Protein AF-A0A1J5JLY5-F1 (afdb_monomer_lite)

Radius of gyration: 13.02 Å; chains: 1; bounding box: 32×27×28 Å

Sequence (67 aa):
MVESSYEQQRVRQKISTLTPRERKVLEMRYGLWHGLRRTQRDIARKMGISRSYVSRIEKPAHIHTTS

Foldseek 3Di:
DPPVPVVVVQLVVLVVPDDPLLVVLVCCQCVVPNVHHDDLVVSCVVSVHDSVVSVVSVVSNPPPPDD

pLDDT: mean 72.14, std 14.56, range [37.31, 89.06]

InterPro domains:
  IPR000943 RNA polymerase sigma-70 [PR00046] (18-30)
  IPR000943 RNA polymerase sigma-70 [PR00046] (39-54)
  IPR001387 Cro/C1-type, helix-turn-helix domain [PS50943] (39-59)
  IPR007630 RNA polymerase sigma-70 region 4 [PF04545] (15-61)
  IPR013324 RNA polymerase sigma factor, region 3/4-like [SSF88659] (2-62)
  IPR036388 Winged helix-like DNA-binding domain superfamily [G3DSA:1.10.10.10] (1-64)
  IPR050239 Sigma-70 factor family, RNA polymerase initiation factors [PTHR30603] (2-62)

Secondary structure (DSSP, 8-state):
--HHHHHHHHHHHHHHHS-HHHHHHHHHHHTTTTS-PPPHHHHHHHHT--HHHHHHHHTTTT-----

Structure (mmCIF, N/CA/C/O backbone):
data_AF-A0A1J5JLY5-F1
#
_entry.id   AF-A0A1J5JLY5-F1
#
loop_
_atom_site.group_PDB
_atom_site.id
_atom_site.type_symbol
_atom_site.label_atom_id
_atom_site.label_alt_id
_atom_site.label_comp_id
_atom_site.label_asym_id
_atom_site.label_entity_id
_atom_site.label_seq_id
_atom_site.pdbx_PDB_ins_code
_atom_site.Cartn_x
_atom_site.Cartn_y
_atom_site.Cartn_z
_atom_site.occupancy
_atom_site.B_iso_or_equiv
_atom_site.auth_seq_id
_atom_site.auth_comp_id
_atom_site.auth_asym_id
_atom_site.auth_atom_id
_atom_site.pdbx_PDB_model_num
ATOM 1 N N . MET A 1 1 ? 18.844 15.285 13.618 1.00 45.47 1 MET A N 1
ATOM 2 C CA . MET A 1 1 ? 17.948 15.002 12.476 1.00 45.47 1 MET A CA 1
ATOM 3 C C . MET A 1 1 ? 17.080 13.800 12.848 1.00 45.47 1 MET A C 1
ATOM 5 O O . MET A 1 1 ? 17.447 12.664 12.587 1.00 45.47 1 MET A O 1
ATOM 9 N N . VAL A 1 2 ? 15.991 14.046 13.584 1.00 50.97 2 VAL A N 1
ATOM 10 C CA . VAL A 1 2 ? 15.099 13.024 14.187 1.00 50.97 2 VAL A CA 1
ATOM 11 C C . VAL A 1 2 ? 13.922 12.710 13.240 1.00 50.97 2 VAL A C 1
ATOM 13 O O . VAL A 1 2 ? 12.860 12.274 13.654 1.00 50.97 2 VAL A O 1
ATOM 16 N N . GLU A 1 3 ? 14.093 12.948 11.938 1.00 52.56 3 GLU A N 1
ATOM 17 C CA . GLU A 1 3 ? 13.031 12.777 10.934 1.00 52.56 3 GLU A CA 1
ATOM 18 C C . GLU A 1 3 ? 12.821 11.293 10.570 1.00 52.56 3 GLU A C 1
ATOM 20 O O . GLU A 1 3 ? 11.713 10.841 10.293 1.00 52.56 3 GLU A O 1
ATOM 25 N N . SER A 1 4 ? 13.899 10.502 10.602 1.00 53.94 4 SER A N 1
ATOM 26 C CA . SER A 1 4 ? 13.914 9.139 10.049 1.00 53.94 4 SER A CA 1
ATOM 27 C C . SER A 1 4 ? 13.113 8.130 10.885 1.00 53.94 4 SER A C 1
ATOM 29 O O . SER A 1 4 ? 12.481 7.227 10.339 1.00 53.94 4 SER A O 1
ATOM 31 N N . SER A 1 5 ? 13.083 8.282 12.212 1.00 55.56 5 SER A N 1
ATOM 32 C CA . SER A 1 5 ? 12.378 7.352 13.106 1.00 55.56 5 SER A CA 1
ATOM 33 C C . SER A 1 5 ? 10.866 7.594 13.142 1.00 55.56 5 SER A C 1
ATOM 35 O O . SER A 1 5 ? 10.091 6.635 13.149 1.00 55.56 5 SER A O 1
ATOM 37 N N . TYR A 1 6 ? 10.437 8.858 13.104 1.00 58.38 6 TYR A N 1
ATOM 38 C CA . TYR A 1 6 ? 9.019 9.226 13.134 1.00 58.38 6 TYR A CA 1
ATOM 39 C C . TYR A 1 6 ? 8.296 8.820 11.847 1.00 58.38 6 TYR A C 1
ATOM 41 O O . TYR A 1 6 ? 7.217 8.221 11.896 1.00 58.38 6 TYR A O 1
ATOM 49 N N . GLU A 1 7 ? 8.916 9.062 10.692 1.00 58.19 7 GLU A N 1
ATOM 50 C CA . GLU A 1 7 ? 8.344 8.674 9.402 1.00 58.19 7 GLU A CA 1
ATOM 51 C C . GLU A 1 7 ? 8.232 7.151 9.269 1.00 58.19 7 GLU A C 1
ATOM 53 O O . GLU A 1 7 ? 7.189 6.634 8.857 1.00 58.19 7 GLU A O 1
ATOM 58 N N . GLN A 1 8 ? 9.239 6.402 9.728 1.00 57.47 8 GLN A N 1
ATOM 59 C CA . GLN A 1 8 ? 9.163 4.940 9.746 1.00 57.47 8 GLN A CA 1
ATOM 60 C C . GLN A 1 8 ? 8.056 4.411 10.662 1.00 57.47 8 GLN A C 1
ATOM 62 O O . GLN A 1 8 ? 7.363 3.455 10.298 1.00 57.47 8 GLN A O 1
ATOM 67 N N . GLN A 1 9 ? 7.843 5.025 11.828 1.00 64.19 9 GLN A N 1
ATOM 68 C CA . GLN A 1 9 ? 6.786 4.600 12.743 1.00 64.19 9 GLN A CA 1
ATOM 69 C C . GLN A 1 9 ? 5.390 4.891 12.183 1.00 64.19 9 GLN A C 1
ATOM 71 O O . GLN A 1 9 ? 4.505 4.037 12.269 1.00 64.19 9 GLN A O 1
ATOM 76 N N . ARG A 1 10 ? 5.202 6.037 11.521 1.00 64.12 10 ARG A N 1
ATOM 77 C CA . ARG A 1 10 ? 3.943 6.385 10.842 1.00 64.12 10 ARG A CA 1
ATOM 78 C C . ARG A 1 10 ? 3.633 5.440 9.688 1.00 64.12 10 ARG A C 1
ATOM 80 O O . ARG A 1 10 ? 2.488 5.007 9.545 1.00 64.12 10 ARG A O 1
ATOM 87 N N . VAL A 1 11 ? 4.637 5.089 8.885 1.00 62.03 11 VAL A N 1
ATOM 88 C CA . VAL A 1 11 ? 4.487 4.117 7.792 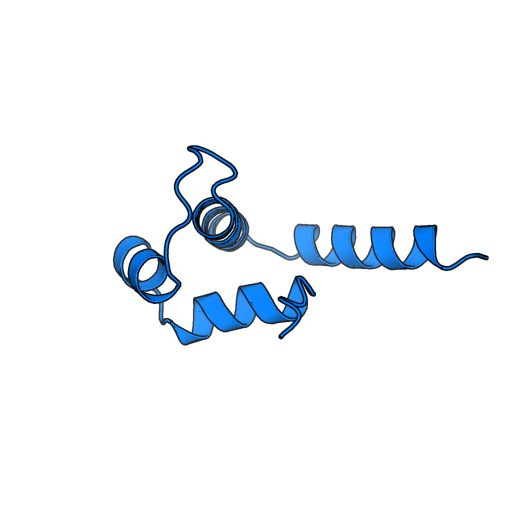1.00 62.03 11 VAL A CA 1
ATOM 89 C C . VAL A 1 11 ? 4.145 2.735 8.347 1.00 62.03 11 VAL A C 1
ATOM 91 O O . VAL A 1 11 ? 3.197 2.108 7.874 1.00 62.03 11 VAL A O 1
ATOM 94 N N . ARG A 1 12 ? 4.835 2.275 9.399 1.00 63.75 12 ARG A N 1
ATOM 95 C CA . ARG A 1 12 ? 4.540 0.985 10.044 1.00 63.75 12 ARG A CA 1
ATOM 96 C C . ARG A 1 12 ? 3.146 0.935 10.663 1.00 63.75 12 ARG A C 1
ATOM 98 O O . ARG A 1 12 ? 2.450 -0.056 10.460 1.00 63.75 12 ARG A O 1
ATOM 105 N N . GLN A 1 13 ? 2.703 1.987 11.354 1.00 67.00 13 GLN A N 1
ATOM 106 C CA . GLN A 1 13 ? 1.345 2.033 11.900 1.00 67.00 13 GLN A CA 1
ATOM 107 C C . GLN A 1 13 ? 0.289 2.041 10.796 1.00 67.00 13 GLN A C 1
ATOM 109 O O . GLN A 1 13 ? -0.664 1.269 10.865 1.00 67.00 13 GLN A O 1
ATOM 114 N N . LYS A 1 14 ? 0.495 2.797 9.714 1.00 65.81 14 LYS A N 1
ATOM 115 C CA . LYS A 1 14 ? -0.409 2.760 8.557 1.00 65.81 14 LYS A CA 1
ATOM 116 C C . LYS A 1 14 ? -0.468 1.377 7.919 1.00 65.81 14 LYS A C 1
ATO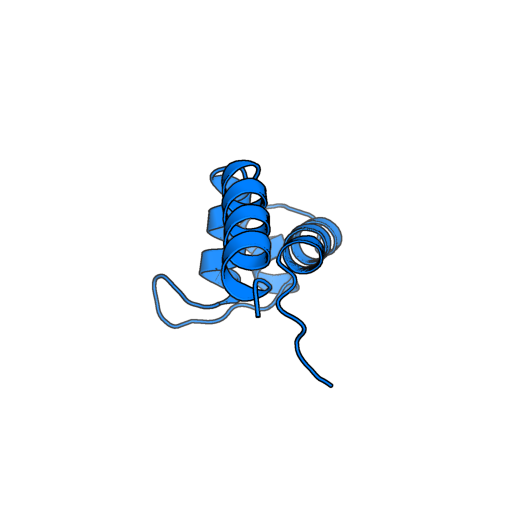M 118 O O . LYS A 1 14 ? -1.560 0.878 7.682 1.00 65.81 14 LYS A O 1
ATOM 123 N N . ILE A 1 15 ? 0.670 0.714 7.715 1.00 65.56 15 ILE A N 1
ATOM 124 C CA . ILE A 1 15 ? 0.703 -0.664 7.197 1.00 65.56 15 ILE A CA 1
ATOM 125 C C . ILE A 1 15 ? 0.031 -1.645 8.170 1.00 65.56 15 ILE A C 1
ATOM 127 O O . ILE A 1 15 ? -0.577 -2.614 7.719 1.00 65.56 15 ILE A O 1
ATOM 131 N N . SER A 1 16 ? 0.100 -1.400 9.483 1.00 67.75 16 SER A N 1
ATOM 132 C CA . SER A 1 16 ? -0.604 -2.211 10.487 1.00 67.75 16 SER A CA 1
ATOM 133 C C . SER A 1 16 ? -2.122 -1.998 10.484 1.00 67.75 16 SER A C 1
ATOM 135 O O . SER A 1 16 ? -2.857 -2.922 10.810 1.00 67.75 16 SER A O 1
ATOM 137 N N . THR A 1 17 ? -2.596 -0.821 10.054 1.00 71.25 17 THR A N 1
ATOM 138 C CA . THR A 1 17 ? -4.032 -0.554 9.855 1.00 71.25 17 THR A CA 1
ATOM 139 C C . THR A 1 17 ? -4.577 -1.135 8.553 1.00 71.25 17 THR A C 1
ATOM 141 O O . THR A 1 17 ? -5.791 -1.192 8.380 1.00 71.25 17 THR A O 1
ATOM 144 N N . LEU A 1 18 ? -3.704 -1.577 7.638 1.00 76.88 18 LEU A N 1
ATOM 145 C CA . LEU A 1 18 ? -4.139 -2.203 6.398 1.00 76.88 18 LEU A CA 1
ATOM 146 C C . LEU A 1 18 ? -4.600 -3.631 6.661 1.00 76.88 18 LEU A C 1
ATOM 148 O O . LEU A 1 18 ? -3.858 -4.481 7.158 1.00 76.88 18 LEU A O 1
ATOM 152 N N . THR A 1 19 ? -5.816 -3.917 6.227 1.00 82.06 19 THR A N 1
ATOM 153 C CA . THR A 1 19 ? -6.340 -5.277 6.181 1.00 82.06 19 THR A CA 1
ATOM 154 C C . THR A 1 19 ? -5.505 -6.140 5.222 1.00 82.06 19 THR A C 1
ATOM 156 O O . THR A 1 19 ? -4.888 -5.625 4.278 1.00 82.06 19 THR A O 1
ATOM 159 N N . PRO A 1 20 ? -5.521 -7.478 5.370 1.00 83.25 20 PRO A N 1
ATOM 160 C CA . PRO A 1 20 ? -4.849 -8.384 4.434 1.00 83.25 20 PRO A CA 1
ATOM 161 C C . PRO A 1 20 ? -5.230 -8.123 2.969 1.00 83.25 20 PRO A C 1
ATOM 163 O O . PRO A 1 20 ? -4.409 -8.271 2.064 1.00 83.25 20 PRO A O 1
ATOM 166 N N . ARG A 1 21 ? -6.468 -7.668 2.734 1.00 84.44 21 ARG A N 1
ATOM 167 C CA . ARG A 1 21 ? -6.974 -7.297 1.411 1.00 84.44 21 ARG A CA 1
ATOM 168 C C . ARG A 1 21 ? -6.280 -6.056 0.850 1.00 84.44 21 ARG A C 1
ATOM 170 O O . ARG A 1 21 ? -5.939 -6.039 -0.329 1.00 84.44 21 ARG A O 1
ATOM 177 N N . GLU A 1 22 ? -6.046 -5.039 1.669 1.00 83.00 22 GLU A N 1
ATOM 178 C CA . GLU A 1 22 ? -5.377 -3.798 1.258 1.00 83.00 22 GLU A CA 1
ATOM 179 C C . GLU A 1 22 ? -3.881 -4.012 1.030 1.00 83.00 22 GLU A C 1
ATOM 181 O O . GLU A 1 22 ? -3.326 -3.506 0.053 1.00 83.00 22 GLU A O 1
ATOM 186 N N . ARG A 1 23 ? -3.243 -4.852 1.855 1.00 82.00 23 ARG A N 1
ATOM 187 C CA . ARG A 1 23 ? -1.866 -5.296 1.610 1.00 82.00 23 ARG A CA 1
ATOM 188 C C . ARG A 1 23 ? -1.749 -6.002 0.256 1.00 82.00 23 ARG A C 1
ATOM 190 O O . ARG A 1 23 ? -0.888 -5.637 -0.537 1.00 82.00 23 ARG A O 1
ATOM 197 N N . LYS A 1 24 ? -2.682 -6.907 -0.065 1.00 84.44 24 LYS A N 1
ATOM 198 C CA . LYS A 1 24 ? -2.761 -7.587 -1.372 1.00 84.44 24 LYS A CA 1
ATOM 199 C C . LYS A 1 24 ? -2.885 -6.603 -2.540 1.00 84.44 24 LYS A C 1
ATOM 201 O O . LYS A 1 24 ? -2.287 -6.805 -3.597 1.00 84.44 24 LYS A O 1
ATOM 206 N N . VAL A 1 25 ? -3.676 -5.538 -2.368 1.00 85.38 25 VAL A N 1
ATOM 207 C CA . VAL A 1 25 ? -3.821 -4.470 -3.370 1.00 85.38 25 VAL A CA 1
ATOM 208 C C . VAL A 1 25 ? -2.473 -3.797 -3.633 1.00 85.38 25 VAL A C 1
ATOM 210 O O . VAL A 1 25 ? -2.092 -3.667 -4.796 1.00 85.38 25 VAL A O 1
ATOM 213 N N . LEU A 1 26 ? -1.730 -3.430 -2.584 1.00 80.81 26 LEU A N 1
ATOM 214 C CA . LEU A 1 26 ? -0.406 -2.814 -2.725 1.00 80.81 26 LEU A CA 1
ATOM 215 C C . LEU A 1 26 ? 0.628 -3.793 -3.299 1.00 80.81 26 LEU A C 1
ATOM 217 O O . LEU A 1 26 ? 1.376 -3.425 -4.200 1.00 80.81 26 LEU A O 1
ATOM 221 N N . GLU A 1 27 ? 0.625 -5.054 -2.871 1.00 82.44 27 GLU A N 1
ATOM 222 C CA . GLU A 1 27 ? 1.495 -6.101 -3.425 1.00 82.44 27 GLU A CA 1
ATOM 223 C C . GLU A 1 27 ? 1.305 -6.260 -4.939 1.00 82.44 27 GLU A C 1
ATOM 225 O O . GLU A 1 27 ? 2.282 -6.318 -5.687 1.00 82.44 27 GLU A O 1
ATOM 230 N N . MET A 1 28 ? 0.055 -6.263 -5.413 1.00 83.69 28 MET A N 1
ATOM 231 C CA . MET A 1 28 ? -0.256 -6.308 -6.846 1.00 83.69 28 MET A CA 1
ATOM 232 C C . MET A 1 28 ? 0.067 -5.001 -7.573 1.00 83.69 28 MET A C 1
ATOM 234 O O . MET A 1 28 ? 0.394 -5.022 -8.762 1.00 83.69 28 MET A O 1
ATOM 238 N N . ARG A 1 29 ? -0.039 -3.857 -6.891 1.00 83.31 29 ARG A N 1
ATOM 239 C CA . ARG A 1 29 ? 0.257 -2.550 -7.484 1.00 83.31 29 ARG A CA 1
ATOM 240 C C . ARG A 1 29 ? 1.751 -2.354 -7.711 1.00 83.31 29 ARG A C 1
ATOM 242 O O . ARG A 1 29 ? 2.145 -1.929 -8.796 1.00 83.31 29 ARG A O 1
ATOM 249 N N . TYR A 1 30 ? 2.563 -2.712 -6.721 1.00 79.94 30 TYR A N 1
ATOM 250 C CA . TYR A 1 30 ? 4.020 -2.568 -6.757 1.00 79.94 30 TYR A CA 1
ATOM 251 C C . TYR A 1 30 ? 4.745 -3.800 -7.305 1.00 79.94 30 TYR A C 1
ATOM 253 O O . TYR A 1 30 ? 5.948 -3.739 -7.543 1.00 79.94 30 TYR A O 1
ATOM 261 N N . GLY A 1 31 ? 4.022 -4.891 -7.575 1.00 75.25 31 GLY A N 1
ATOM 262 C CA . GLY A 1 31 ? 4.599 -6.115 -8.127 1.00 75.25 31 GLY A CA 1
ATOM 263 C C . GLY A 1 31 ? 5.454 -6.883 -7.117 1.00 75.25 31 GLY A C 1
ATOM 264 O O . GLY A 1 31 ? 6.336 -7.628 -7.525 1.00 75.25 31 GLY A O 1
ATOM 265 N N . LEU A 1 32 ? 5.191 -6.735 -5.814 1.00 70.62 32 LEU A N 1
ATOM 266 C CA . LEU A 1 32 ? 6.015 -7.299 -4.731 1.00 70.62 32 LEU A CA 1
ATOM 267 C C . LEU A 1 32 ? 5.993 -8.834 -4.665 1.00 70.62 32 LEU A C 1
ATOM 269 O O . LEU A 1 32 ? 6.824 -9.420 -3.983 1.00 70.62 32 LEU A O 1
ATOM 273 N N . TRP A 1 33 ? 5.059 -9.485 -5.363 1.00 62.34 33 TRP A N 1
ATOM 274 C CA . TRP A 1 33 ? 4.903 -10.943 -5.321 1.00 62.34 33 TRP A CA 1
ATOM 275 C C . TRP A 1 33 ? 5.293 -11.660 -6.620 1.00 62.34 33 TRP A C 1
ATOM 277 O O . TRP A 1 33 ? 5.740 -12.798 -6.578 1.00 62.34 33 TRP A O 1
ATOM 287 N N . HIS A 1 34 ? 5.157 -11.003 -7.776 1.00 63.88 34 HIS A N 1
ATOM 288 C CA . HIS A 1 34 ? 5.415 -11.621 -9.088 1.00 63.88 34 HIS A CA 1
ATOM 289 C C . HIS A 1 34 ? 6.105 -10.680 -10.090 1.00 63.88 34 HIS A C 1
ATOM 291 O O . HIS A 1 34 ? 6.099 -10.953 -11.286 1.00 63.88 34 HIS A O 1
ATOM 297 N N . GLY A 1 35 ? 6.602 -9.517 -9.655 1.00 66.31 35 GLY A N 1
ATOM 298 C CA . GLY A 1 35 ? 7.199 -8.493 -10.528 1.00 66.31 35 GLY A CA 1
ATOM 299 C C . GLY A 1 35 ? 6.208 -7.765 -11.450 1.00 66.31 35 GLY A C 1
ATOM 300 O O . GLY A 1 35 ? 6.497 -6.679 -11.947 1.00 66.31 35 GLY A O 1
ATOM 301 N N . LEU A 1 36 ? 5.005 -8.310 -11.645 1.00 71.00 36 LEU A N 1
ATOM 302 C CA . LEU A 1 36 ? 3.975 -7.745 -12.510 1.00 71.00 36 LEU A CA 1
ATOM 303 C C . LEU A 1 36 ? 3.188 -6.651 -11.789 1.00 71.00 36 LEU A C 1
ATOM 305 O O . LEU A 1 36 ? 2.236 -6.922 -11.051 1.00 71.00 36 LEU A O 1
ATOM 309 N N . ARG A 1 37 ? 3.567 -5.399 -12.048 1.00 79.62 37 ARG A N 1
ATOM 310 C CA . ARG A 1 37 ? 2.795 -4.223 -11.637 1.00 79.62 37 ARG A CA 1
ATOM 311 C C . ARG A 1 37 ? 1.474 -4.194 -12.396 1.00 79.62 37 ARG A C 1
ATOM 313 O O . ARG A 1 37 ? 1.454 -4.181 -13.624 1.00 79.62 37 ARG A O 1
ATOM 320 N N . ARG A 1 38 ? 0.358 -4.167 -11.671 1.00 83.38 38 ARG A N 1
ATOM 321 C CA . ARG A 1 38 ? -0.980 -4.042 -12.267 1.00 83.38 38 ARG A CA 1
ATOM 322 C C . ARG A 1 38 ? -1.497 -2.617 -12.159 1.00 83.38 38 ARG A C 1
ATOM 324 O O . ARG A 1 38 ? -1.151 -1.888 -11.229 1.00 83.38 38 ARG A O 1
ATOM 331 N N . THR A 1 39 ? -2.330 -2.197 -13.107 1.00 88.25 39 THR A N 1
ATOM 332 C CA . THR A 1 39 ? -2.989 -0.887 -13.021 1.00 88.25 39 THR A CA 1
ATOM 333 C C . THR A 1 39 ? -4.070 -0.899 -11.941 1.00 88.25 39 THR A C 1
ATOM 335 O O . THR A 1 39 ? -4.598 -1.955 -11.582 1.00 88.25 39 THR A O 1
ATOM 338 N N . GLN A 1 40 ? -4.465 0.280 -11.451 1.00 85.38 40 GLN A N 1
ATOM 339 C CA . GLN A 1 40 ? -5.578 0.390 -10.503 1.00 85.38 40 GLN A CA 1
ATOM 340 C C . GLN A 1 40 ? -6.870 -0.237 -11.053 1.00 85.38 40 GLN A C 1
ATOM 342 O O . GLN A 1 40 ? -7.593 -0.893 -10.308 1.00 85.38 40 GLN A O 1
ATOM 347 N N . ARG A 1 41 ? -7.154 -0.076 -12.359 1.00 88.62 41 ARG A N 1
ATOM 348 C CA . ARG A 1 41 ? -8.323 -0.688 -13.020 1.00 88.62 41 ARG A CA 1
ATOM 349 C C . ARG A 1 41 ? -8.239 -2.209 -13.021 1.00 88.62 41 ARG A C 1
ATOM 351 O O . ARG A 1 41 ? -9.250 -2.867 -12.788 1.00 88.62 41 ARG A O 1
ATOM 358 N N . ASP A 1 42 ? -7.063 -2.771 -13.267 1.00 87.75 42 ASP A N 1
ATOM 359 C CA . ASP A 1 42 ? -6.887 -4.226 -13.287 1.00 87.75 42 ASP A CA 1
ATOM 360 C C . ASP A 1 42 ? -7.009 -4.831 -11.896 1.00 87.75 42 ASP A C 1
ATOM 362 O O . ASP A 1 42 ? -7.622 -5.885 -11.738 1.00 87.75 42 ASP A O 1
ATOM 366 N N . ILE A 1 43 ? -6.473 -4.150 -10.883 1.00 87.88 43 ILE A N 1
ATOM 367 C CA . ILE A 1 43 ? -6.595 -4.573 -9.485 1.00 87.88 43 ILE A CA 1
ATOM 368 C C . ILE A 1 43 ? -8.047 -4.460 -9.022 1.00 87.88 43 ILE A C 1
ATOM 370 O O . ILE A 1 43 ? -8.564 -5.398 -8.422 1.00 87.88 43 ILE A O 1
ATOM 374 N N . ALA A 1 44 ? -8.723 -3.360 -9.361 1.00 89.06 44 ALA A N 1
ATOM 375 C CA . ALA A 1 44 ? -10.136 -3.148 -9.073 1.00 89.06 44 ALA A CA 1
ATOM 376 C C . ALA A 1 44 ? -11.009 -4.272 -9.645 1.00 89.06 44 ALA A C 1
ATOM 378 O O . ALA A 1 44 ? -11.773 -4.897 -8.909 1.00 89.06 44 ALA A O 1
ATOM 379 N N . ARG A 1 45 ? -10.818 -4.598 -10.932 1.00 88.94 45 ARG A N 1
ATOM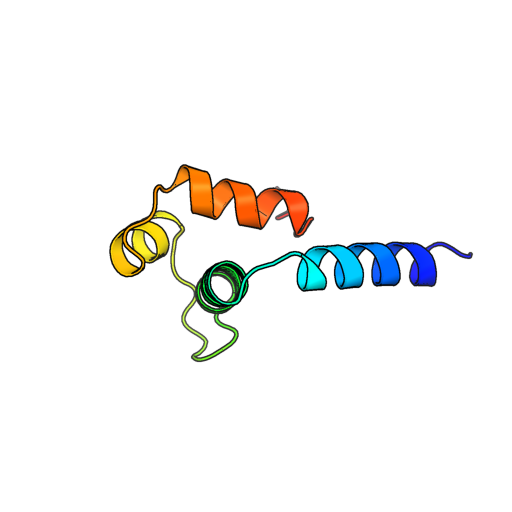 380 C CA . ARG A 1 45 ? -11.512 -5.714 -11.592 1.00 88.94 45 ARG A CA 1
ATOM 381 C C . ARG A 1 45 ? -11.192 -7.057 -10.941 1.00 88.94 45 ARG A C 1
ATOM 383 O O . ARG A 1 45 ? -12.105 -7.820 -10.659 1.00 88.94 45 ARG A O 1
ATOM 390 N N . LYS A 1 46 ? -9.914 -7.339 -10.669 1.00 87.44 46 LYS A N 1
ATOM 391 C CA . LYS A 1 46 ? -9.476 -8.632 -10.119 1.00 87.44 46 L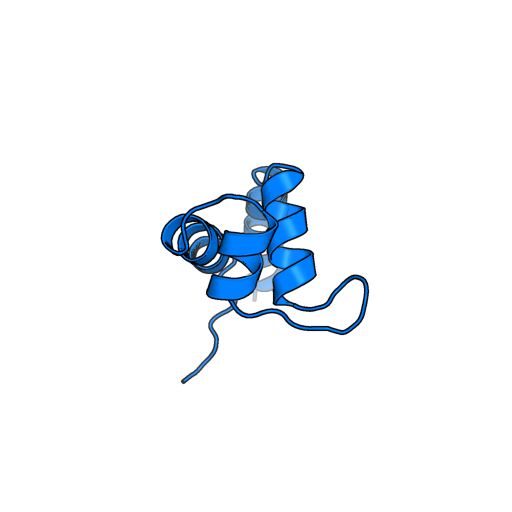YS A CA 1
ATOM 392 C C . LYS A 1 46 ? -9.939 -8.869 -8.678 1.00 87.44 46 LYS A C 1
ATOM 394 O O . LYS A 1 46 ? -10.186 -10.006 -8.303 1.00 87.44 46 LYS A O 1
ATOM 399 N N . MET A 1 47 ? -10.046 -7.810 -7.879 1.00 84.94 47 MET A N 1
ATOM 400 C CA . MET A 1 47 ? -10.437 -7.880 -6.466 1.00 84.94 47 MET A CA 1
ATOM 401 C C . MET A 1 47 ? -11.926 -7.605 -6.233 1.00 84.94 47 MET A C 1
ATOM 403 O O . MET A 1 47 ? -12.356 -7.636 -5.079 1.0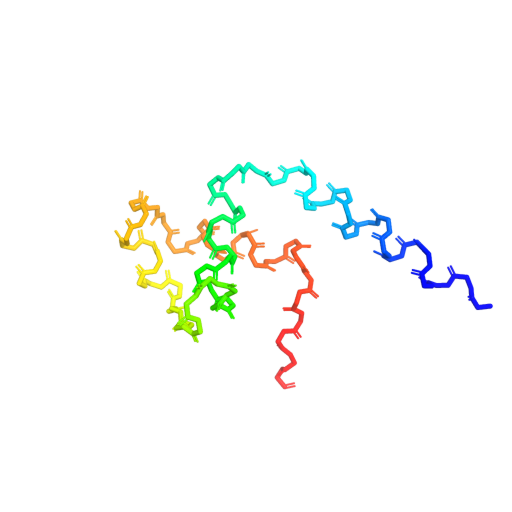0 84.94 47 MET A O 1
ATOM 407 N N . GLY A 1 48 ? -12.695 -7.283 -7.280 1.00 88.69 48 GLY A N 1
ATOM 408 C CA . GLY A 1 48 ? -14.104 -6.899 -7.159 1.00 88.69 48 GLY A CA 1
ATOM 409 C C . GLY A 1 48 ? -14.311 -5.643 -6.304 1.00 88.69 48 GLY A C 1
ATOM 410 O O . GLY A 1 48 ? -15.248 -5.575 -5.517 1.00 88.69 48 GLY A O 1
ATOM 411 N N . ILE A 1 49 ? -13.398 -4.674 -6.396 1.00 88.00 49 ILE A N 1
ATOM 412 C CA . ILE A 1 49 ? -13.430 -3.410 -5.640 1.00 88.00 49 ILE A CA 1
ATOM 413 C C . ILE A 1 49 ? -13.500 -2.225 -6.601 1.00 88.00 49 ILE A C 1
ATOM 415 O O . ILE A 1 49 ? -13.157 -2.327 -7.776 1.00 88.00 49 ILE A O 1
ATOM 419 N N . SER A 1 50 ? -13.901 -1.060 -6.101 1.00 88.19 50 SER A N 1
ATOM 420 C CA . SER A 1 50 ? -13.905 0.162 -6.905 1.00 88.19 50 SER A CA 1
ATOM 421 C C . SER A 1 50 ? -12.484 0.694 -7.138 1.00 88.19 50 SER A C 1
ATOM 423 O O . SER A 1 50 ? -11.619 0.617 -6.264 1.00 88.19 50 SER A O 1
ATOM 425 N N . ARG A 1 51 ? -12.241 1.325 -8.297 1.00 85.44 51 ARG A N 1
ATOM 426 C CA . ARG A 1 51 ? -10.964 2.020 -8.582 1.00 85.44 51 ARG A CA 1
ATOM 427 C C . ARG A 1 51 ? -10.608 3.038 -7.492 1.00 85.44 51 ARG A C 1
ATOM 429 O O . ARG A 1 51 ? -9.453 3.176 -7.107 1.00 85.44 51 ARG A O 1
ATOM 436 N N . SER A 1 52 ? -11.629 3.709 -6.956 1.00 85.12 52 SER A N 1
ATOM 437 C CA . SER A 1 52 ? -11.497 4.706 -5.897 1.00 85.12 52 SER A CA 1
ATOM 438 C C . SER A 1 52 ? -11.083 4.083 -4.566 1.00 85.12 52 SER A C 1
ATOM 440 O O . SER A 1 52 ? -10.527 4.776 -3.723 1.00 85.12 52 SER A O 1
ATOM 442 N N . TYR A 1 53 ? -11.355 2.794 -4.347 1.00 84.88 53 TYR A N 1
ATOM 443 C CA . TYR A 1 53 ? -10.836 2.064 -3.194 1.00 84.88 53 TYR A CA 1
ATOM 444 C C . TYR A 1 53 ? -9.331 1.800 -3.352 1.00 84.88 53 TYR A C 1
ATOM 446 O O . TYR A 1 53 ? -8.573 2.105 -2.444 1.00 84.88 53 TYR A O 1
ATOM 454 N N . VAL A 1 54 ? -8.867 1.388 -4.539 1.00 84.50 54 VAL A N 1
ATOM 455 C CA . VAL A 1 54 ? -7.423 1.233 -4.825 1.00 84.50 54 VAL A CA 1
ATOM 456 C C . VAL A 1 54 ? -6.667 2.558 -4.657 1.00 84.50 54 VAL A C 1
ATOM 458 O O . VAL A 1 54 ? -5.670 2.613 -3.944 1.00 84.50 54 VAL A O 1
ATOM 461 N N . SER A 1 55 ? -7.184 3.652 -5.226 1.00 84.38 55 SER A N 1
ATOM 462 C CA . SER A 1 55 ? -6.598 4.994 -5.061 1.00 84.38 55 SER A CA 1
ATOM 463 C C . SER A 1 55 ? -6.571 5.457 -3.595 1.00 84.38 55 SER A C 1
ATOM 465 O O . SER A 1 55 ? -5.607 6.088 -3.157 1.00 84.38 55 SER A O 1
ATOM 467 N N . ARG A 1 56 ? -7.601 5.110 -2.810 1.00 82.75 56 ARG A N 1
ATOM 468 C CA . ARG A 1 56 ? -7.649 5.387 -1.367 1.00 82.75 56 ARG A CA 1
ATOM 469 C C . ARG A 1 56 ? -6.614 4.613 -0.566 1.00 82.75 56 ARG A C 1
ATOM 471 O O . ARG A 1 56 ? -6.280 5.092 0.502 1.00 82.75 56 ARG A O 1
ATOM 478 N N . ILE A 1 57 ? -6.120 3.474 -1.043 1.00 78.19 57 ILE A N 1
ATOM 479 C CA . ILE A 1 57 ? -5.050 2.716 -0.376 1.00 78.19 57 ILE A CA 1
ATOM 480 C C . ILE A 1 57 ? -3.675 3.278 -0.777 1.00 78.19 57 ILE A C 1
ATOM 482 O O . ILE A 1 57 ? -2.769 3.345 0.051 1.00 78.19 57 ILE A O 1
ATOM 486 N N . GLU A 1 58 ? -3.528 3.772 -2.011 1.00 74.06 58 GLU A N 1
ATOM 487 C CA . GLU A 1 58 ? -2.296 4.428 -2.481 1.00 74.06 58 GLU A CA 1
ATOM 488 C C . GLU A 1 58 ? -2.031 5.783 -1.792 1.00 74.06 58 GLU A C 1
ATOM 490 O O . GLU A 1 58 ? -0.890 6.090 -1.449 1.00 74.06 58 GLU A O 1
ATOM 495 N N . LYS A 1 59 ? -3.073 6.584 -1.522 1.00 71.19 59 LYS A N 1
ATOM 496 C 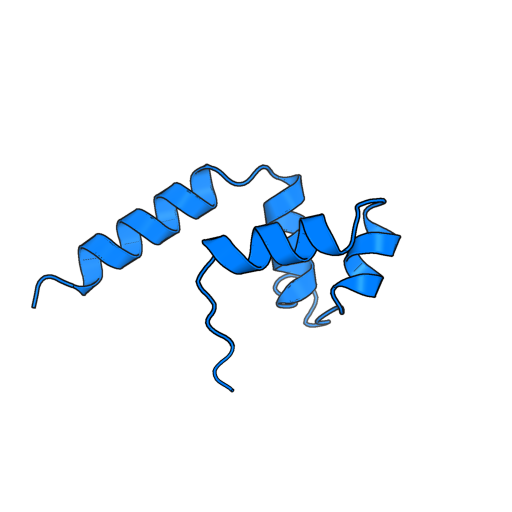CA . LYS A 1 59 ? -2.954 7.897 -0.847 1.00 71.19 59 LYS A CA 1
ATOM 497 C C . LYS A 1 59 ? -2.299 7.860 0.551 1.00 71.19 59 LYS A C 1
ATOM 499 O O . LYS A 1 59 ? -1.332 8.588 0.780 1.00 71.19 59 LYS A O 1
ATOM 504 N N . PRO A 1 60 ? -2.794 7.076 1.528 1.00 60.53 60 PRO A N 1
ATOM 505 C CA . PRO A 1 60 ? -2.231 7.034 2.872 1.00 60.53 60 PRO A CA 1
ATOM 506 C C . PRO A 1 60 ? -0.838 6.409 2.885 1.00 60.53 60 PRO A C 1
ATOM 508 O O . PRO A 1 60 ? -0.037 6.818 3.731 1.00 60.53 60 PRO A O 1
ATOM 511 N N . ALA A 1 61 ? -0.537 5.514 1.931 1.00 56.38 61 ALA A N 1
ATOM 512 C CA . ALA A 1 61 ? 0.778 4.904 1.761 1.00 56.38 61 ALA A CA 1
ATOM 513 C C . ALA A 1 61 ? 1.892 5.919 1.435 1.00 56.38 61 ALA A C 1
ATOM 515 O O . ALA A 1 61 ? 3.052 5.547 1.549 1.00 56.38 61 ALA A O 1
ATOM 516 N N . HIS A 1 62 ? 1.575 7.181 1.090 1.00 51.00 62 HIS A N 1
ATOM 517 C CA . HIS A 1 62 ? 2.566 8.242 0.827 1.00 51.00 62 HIS A CA 1
ATOM 518 C C . HIS A 1 62 ? 3.696 7.795 -0.115 1.00 51.00 62 HIS A C 1
ATOM 520 O O . HIS A 1 62 ? 4.811 8.302 -0.058 1.00 51.00 62 HIS A O 1
ATOM 526 N N . ILE A 1 63 ? 3.404 6.881 -1.041 1.00 51.97 63 ILE A N 1
ATOM 527 C CA . ILE A 1 63 ? 4.266 6.675 -2.196 1.00 51.97 63 ILE A CA 1
ATOM 528 C C . ILE A 1 63 ? 3.864 7.793 -3.145 1.00 51.97 63 ILE A C 1
ATOM 530 O O . ILE A 1 63 ? 3.000 7.630 -4.003 1.00 51.97 63 ILE A O 1
ATOM 534 N N . HIS A 1 64 ? 4.410 8.979 -2.872 1.00 42.88 64 HIS A N 1
ATOM 535 C CA . HIS A 1 64 ? 4.419 10.093 -3.802 1.00 42.88 64 HIS A CA 1
ATOM 536 C C . HIS A 1 64 ? 5.078 9.551 -5.074 1.00 42.88 64 HIS A C 1
ATOM 538 O O . HIS A 1 64 ? 6.296 9.440 -5.167 1.00 42.88 64 HIS A O 1
ATOM 544 N N . THR A 1 65 ? 4.274 9.110 -6.038 1.00 42.06 65 THR A N 1
ATOM 545 C CA . THR A 1 65 ? 4.707 9.085 -7.429 1.00 42.06 65 THR A CA 1
ATOM 546 C C . THR A 1 65 ? 4.897 10.541 -7.803 1.00 42.06 65 THR A C 1
ATOM 548 O O . THR A 1 65 ? 3.927 11.230 -8.107 1.00 42.06 65 THR A O 1
ATOM 551 N N . THR A 1 66 ? 6.130 11.008 -7.649 1.00 37.31 66 THR A N 1
ATOM 552 C CA . THR A 1 66 ? 6.616 12.288 -8.144 1.00 37.31 66 THR A CA 1
ATOM 553 C C . THR A 1 66 ? 6.251 12.376 -9.626 1.00 37.31 66 THR A C 1
ATOM 555 O O . THR A 1 66 ? 6.675 11.529 -10.417 1.00 37.31 66 THR A O 1
ATOM 558 N N . SER A 1 67 ? 5.376 13.327 -9.958 1.00 39.31 67 SER A N 1
ATOM 559 C CA . SER A 1 67 ? 5.307 13.932 -11.290 1.00 39.31 67 SER A CA 1
ATOM 560 C C . SER A 1 67 ? 6.493 14.858 -11.494 1.00 39.31 67 SER A C 1
ATOM 562 O O . SER A 1 67 ? 6.958 15.426 -10.481 1.00 39.31 67 SER A O 1
#

Organism: Neomoorella thermoacetica (NCBI:txid1525)